Protein AF-A0A191WEP1-F1 (afdb_monomer)

Mean predicted aligned error: 11.05 Å

Solvent-accessible surface area (backbone atoms only — not comparable to full-atom values): 5359 Å² total; per-residue (Å²): 132,85,75,83,72,77,82,72,74,88,72,51,93,43,64,66,56,9,56,74,76,29,74,59,48,25,39,56,39,48,40,54,47,53,53,54,46,54,73,66,66,75,60,54,78,86,52,46,65,59,52,53,54,49,40,55,52,36,53,59,49,43,52,53,50,55,53,51,59,54,63,75,67,64,75,76,72,81,68,82,87,64,82,88,81,116

Radius of gyration: 20.11 Å; Cα contacts (8 Å, |Δi|>4): 41; chains: 1; bounding box: 40×47×53 Å

Structure (mmCIF, N/CA/C/O backbone):
data_AF-A0A191WEP1-F1
#
_entry.id   AF-A0A191WEP1-F1
#
loop_
_atom_site.group_PDB
_atom_site.id
_atom_site.type_symbol
_atom_site.label_atom_id
_atom_site.label_alt_id
_atom_site.label_comp_id
_atom_site.label_asym_id
_atom_site.label_entity_id
_atom_site.label_seq_id
_atom_site.pdbx_PDB_ins_code
_atom_site.Cartn_x
_atom_site.Cartn_y
_atom_site.Cartn_z
_atom_site.occupancy
_atom_site.B_iso_or_equiv
_atom_site.auth_seq_id
_atom_site.auth_comp_id
_atom_site.auth_asym_id
_atom_site.auth_atom_id
_atom_site.pdbx_PDB_model_num
ATOM 1 N N . MET A 1 1 ? 23.597 -25.784 1.366 1.00 54.16 1 MET A N 1
ATOM 2 C CA . MET A 1 1 ? 22.289 -25.199 1.031 1.00 54.16 1 MET A CA 1
ATOM 3 C C . MET A 1 1 ? 22.381 -23.755 1.467 1.00 54.16 1 MET A C 1
ATOM 5 O O . MET A 1 1 ? 22.221 -23.490 2.650 1.00 54.16 1 MET A O 1
ATOM 9 N N . GLU A 1 2 ? 22.820 -22.873 0.568 1.00 54.25 2 GLU A N 1
ATOM 10 C CA . GLU A 1 2 ? 22.691 -21.430 0.790 1.00 54.25 2 GLU A CA 1
ATOM 11 C C . GLU A 1 2 ? 21.195 -21.138 0.876 1.00 54.25 2 GLU A C 1
ATOM 13 O O . GLU A 1 2 ? 20.433 -21.540 -0.002 1.00 54.25 2 GLU A O 1
ATOM 18 N N . ALA A 1 3 ? 20.772 -20.569 2.001 1.00 53.41 3 ALA A N 1
ATOM 19 C CA . ALA A 1 3 ? 19.437 -20.024 2.120 1.00 53.41 3 ALA A CA 1
ATOM 20 C C . ALA A 1 3 ? 19.418 -18.776 1.241 1.00 53.41 3 ALA A C 1
ATOM 22 O O . ALA A 1 3 ? 20.201 -17.860 1.478 1.00 53.41 3 ALA A O 1
ATOM 23 N N . ASP A 1 4 ? 18.578 -18.803 0.213 1.00 55.84 4 ASP A N 1
ATOM 24 C CA . ASP A 1 4 ? 18.267 -17.656 -0.629 1.00 55.84 4 ASP A CA 1
ATOM 25 C C . ASP A 1 4 ? 17.694 -16.573 0.298 1.00 55.84 4 ASP A C 1
ATOM 27 O O . ASP A 1 4 ? 16.567 -16.681 0.793 1.00 55.84 4 ASP A O 1
ATOM 31 N N . GLU A 1 5 ? 18.539 -15.625 0.700 1.00 55.50 5 GLU A N 1
ATOM 32 C CA . GLU A 1 5 ? 18.149 -14.548 1.599 1.00 55.50 5 GLU A CA 1
ATOM 33 C C . GLU A 1 5 ? 17.150 -13.682 0.826 1.00 55.50 5 GLU A C 1
ATOM 35 O O . GLU A 1 5 ? 17.463 -13.256 -0.289 1.00 55.50 5 GLU A O 1
ATOM 40 N N . PRO A 1 6 ? 15.922 -13.467 1.336 1.00 53.03 6 PRO A N 1
ATOM 41 C CA . PRO A 1 6 ? 14.922 -12.735 0.580 1.00 53.03 6 PRO A CA 1
ATOM 42 C C . PRO A 1 6 ? 15.476 -11.343 0.301 1.00 53.03 6 PRO A C 1
ATOM 44 O O . PRO A 1 6 ? 15.747 -10.590 1.237 1.00 53.03 6 PRO A O 1
ATOM 47 N N . VAL A 1 7 ? 15.650 -11.012 -0.980 1.00 55.03 7 VAL A N 1
ATOM 48 C CA . VAL A 1 7 ? 15.977 -9.656 -1.418 1.00 55.03 7 VAL A CA 1
ATOM 49 C C . VAL A 1 7 ? 14.838 -8.774 -0.930 1.00 55.03 7 VAL A C 1
ATOM 51 O O . VAL A 1 7 ? 13.758 -8.753 -1.518 1.00 55.03 7 VAL A O 1
ATOM 54 N N . VAL A 1 8 ? 15.037 -8.111 0.208 1.00 56.25 8 VAL A N 1
ATOM 55 C CA . VAL A 1 8 ? 14.087 -7.129 0.714 1.00 56.25 8 VAL A CA 1
ATOM 56 C C . VAL A 1 8 ? 14.194 -5.957 -0.255 1.00 56.25 8 VAL A C 1
ATOM 58 O O . VAL A 1 8 ? 15.259 -5.338 -0.307 1.00 56.25 8 VAL A O 1
ATOM 61 N N . PRO A 1 9 ? 13.161 -5.674 -1.070 1.00 59.88 9 PRO A N 1
ATOM 62 C CA . PRO A 1 9 ? 13.224 -4.539 -1.973 1.00 59.88 9 PRO A CA 1
ATOM 63 C C . PRO A 1 9 ? 13.442 -3.281 -1.138 1.00 59.88 9 PRO A C 1
ATOM 65 O O . PRO A 1 9 ? 12.852 -3.142 -0.063 1.00 59.88 9 PRO A O 1
ATOM 68 N N . ASP A 1 10 ? 14.306 -2.391 -1.619 1.00 68.94 10 ASP A N 1
ATOM 69 C CA . ASP A 1 10 ? 14.630 -1.1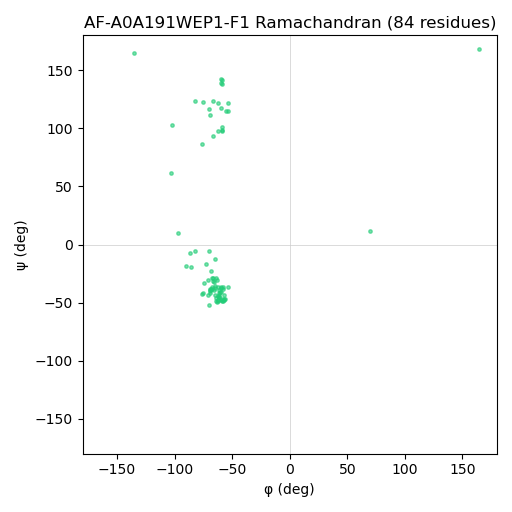41 -0.940 1.00 68.94 10 ASP A CA 1
ATOM 70 C C . ASP A 1 10 ? 13.368 -0.263 -0.939 1.00 68.94 10 ASP A C 1
ATOM 72 O O . ASP A 1 10 ? 13.018 0.378 -1.931 1.00 68.94 10 ASP A O 1
ATOM 76 N N . VAL A 1 11 ? 12.577 -0.350 0.136 1.00 71.19 11 VAL A N 1
ATOM 77 C CA . VAL A 1 11 ? 11.307 0.371 0.238 1.00 71.19 11 VAL A CA 1
ATOM 78 C C . VAL A 1 11 ? 11.622 1.842 0.527 1.00 71.19 11 VAL A C 1
ATOM 80 O O . VAL A 1 11 ? 12.222 2.132 1.564 1.00 71.19 11 VAL A O 1
ATOM 83 N N . PRO A 1 12 ? 11.159 2.788 -0.309 1.00 80.25 12 PRO A N 1
ATOM 84 C CA . PRO A 1 12 ? 11.430 4.208 -0.113 1.00 80.25 12 PRO A CA 1
ATOM 85 C C . PRO A 1 12 ? 10.924 4.711 1.247 1.00 80.25 12 PRO A C 1
ATOM 87 O O . PRO A 1 12 ? 9.827 4.356 1.694 1.00 80.25 12 PRO A O 1
ATOM 90 N N . GLY A 1 13 ? 11.671 5.603 1.898 1.00 85.31 13 GLY A N 1
ATOM 91 C CA . GLY A 1 13 ? 11.299 6.159 3.201 1.00 85.31 13 GLY A CA 1
ATOM 92 C C . GLY A 1 13 ? 10.042 7.029 3.129 1.00 85.31 13 GLY A C 1
ATOM 93 O O . GLY A 1 13 ? 9.217 7.032 4.053 1.00 85.31 13 GLY A O 1
ATOM 94 N N . SER A 1 14 ? 9.814 7.697 1.996 1.00 92.88 14 SER A N 1
ATOM 95 C CA . SER A 1 14 ? 8.667 8.583 1.766 1.00 92.88 14 SER A CA 1
ATOM 96 C C . SER A 1 14 ? 7.991 8.377 0.406 1.00 92.88 14 SER A C 1
ATOM 98 O O . SER A 1 14 ? 8.547 7.778 -0.507 1.00 92.88 14 SER A O 1
ATOM 100 N N . LEU A 1 15 ? 6.768 8.904 0.253 1.00 92.56 15 LEU A N 1
ATOM 101 C CA . LEU A 1 15 ? 6.065 8.918 -1.040 1.00 92.56 15 LEU A CA 1
ATOM 102 C C . LEU A 1 15 ? 6.784 9.762 -2.099 1.00 92.56 15 LEU A C 1
ATOM 104 O O . LEU A 1 15 ? 6.636 9.486 -3.284 1.00 92.56 15 LEU A O 1
ATOM 108 N N . VAL A 1 16 ? 7.525 10.789 -1.672 1.00 94.19 16 VAL A N 1
ATOM 109 C CA . VAL A 1 16 ? 8.286 11.663 -2.573 1.00 94.19 16 VAL A CA 1
ATOM 110 C C . VAL A 1 16 ? 9.466 10.892 -3.150 1.00 94.19 16 VAL A C 1
ATOM 112 O O . VAL A 1 16 ? 9.565 10.774 -4.363 1.00 94.19 16 VAL A O 1
ATOM 115 N N . GLU A 1 17 ? 10.271 10.272 -2.285 1.00 92.81 17 GLU A N 1
ATOM 116 C CA . GLU A 1 17 ? 11.381 9.399 -2.697 1.00 92.81 17 GLU A CA 1
ATOM 117 C C . GLU A 1 17 ? 10.881 8.261 -3.595 1.00 92.81 17 GLU A C 1
ATOM 119 O O . GLU A 1 17 ? 11.454 7.984 -4.643 1.00 92.81 17 GLU A O 1
ATOM 124 N N . ALA A 1 18 ? 9.750 7.646 -3.237 1.00 92.81 18 ALA A N 1
ATOM 125 C CA . ALA A 1 18 ? 9.151 6.588 -4.040 1.00 92.81 18 ALA A CA 1
ATOM 126 C C . ALA A 1 18 ? 8.770 7.054 -5.452 1.00 92.81 18 ALA A C 1
ATOM 128 O O . ALA A 1 18 ? 8.972 6.325 -6.417 1.00 92.81 18 ALA A O 1
ATOM 129 N N . ALA A 1 19 ? 8.227 8.269 -5.575 1.00 92.62 19 ALA A N 1
ATOM 130 C CA . ALA A 1 19 ? 7.855 8.844 -6.863 1.00 92.62 19 ALA A CA 1
ATOM 131 C C . ALA A 1 19 ? 9.072 9.160 -7.746 1.00 92.62 19 ALA A C 1
ATOM 133 O O . ALA A 1 19 ? 8.949 9.124 -8.969 1.00 92.62 19 ALA A O 1
ATOM 134 N N . GLU A 1 20 ? 10.224 9.462 -7.141 1.00 93.81 20 GLU A N 1
ATOM 135 C CA . GLU A 1 20 ? 11.490 9.678 -7.850 1.00 93.81 20 GLU A CA 1
ATOM 136 C C . GLU A 1 20 ? 12.110 8.363 -8.340 1.00 93.81 20 GLU A C 1
ATOM 138 O O . GLU A 1 20 ? 12.723 8.345 -9.405 1.00 93.81 20 GLU A O 1
ATOM 143 N N . MET A 1 21 ? 11.930 7.267 -7.595 1.00 91.88 21 MET A N 1
ATOM 144 C CA . MET A 1 21 ? 12.454 5.946 -7.960 1.00 91.88 21 MET A CA 1
ATOM 145 C C . MET A 1 21 ? 11.648 5.285 -9.077 1.00 91.88 21 MET A C 1
ATOM 147 O O . MET A 1 21 ? 12.229 4.715 -9.998 1.00 91.88 21 MET A O 1
ATOM 151 N N . GLY A 1 22 ? 10.319 5.385 -9.028 1.00 91.94 22 GLY A N 1
ATOM 152 C CA . GLY A 1 22 ? 9.491 4.761 -10.045 1.00 91.94 22 GLY A CA 1
ATOM 153 C C . GLY A 1 22 ? 8.027 4.631 -9.670 1.00 91.94 22 GLY A C 1
ATOM 154 O O . GLY A 1 22 ? 7.588 4.832 -8.534 1.00 91.94 22 GLY A O 1
ATOM 155 N N . ARG A 1 23 ? 7.216 4.283 -10.674 1.00 93.38 23 ARG A N 1
ATOM 156 C CA . ARG A 1 23 ? 5.778 4.104 -10.463 1.00 93.38 23 ARG A CA 1
ATOM 157 C C . ARG A 1 23 ? 5.492 2.919 -9.544 1.00 93.38 23 ARG A C 1
ATOM 159 O O . ARG A 1 23 ? 4.592 3.019 -8.713 1.00 93.38 23 ARG A O 1
ATOM 166 N N . ARG A 1 24 ? 6.240 1.827 -9.684 1.00 93.25 24 ARG A N 1
ATOM 167 C CA . ARG A 1 24 ? 6.093 0.619 -8.872 1.00 93.25 24 ARG A CA 1
ATOM 168 C C . ARG A 1 24 ? 6.385 0.910 -7.396 1.00 93.25 24 ARG A C 1
ATOM 170 O O . ARG A 1 24 ? 5.553 0.629 -6.533 1.00 93.25 24 ARG A O 1
ATOM 177 N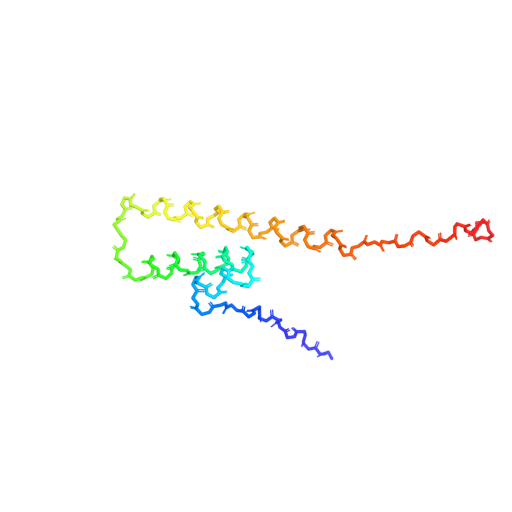 N . GLU A 1 25 ? 7.501 1.571 -7.119 1.00 93.62 25 GLU A N 1
ATOM 178 C CA . GLU A 1 25 ? 7.961 1.954 -5.780 1.00 93.62 25 GLU A CA 1
ATOM 179 C C . GLU A 1 25 ? 6.952 2.885 -5.106 1.00 93.62 25 GLU A C 1
ATOM 181 O O . GLU A 1 25 ? 6.602 2.699 -3.936 1.00 93.62 25 GLU A O 1
ATOM 186 N N . PHE A 1 26 ? 6.409 3.845 -5.863 1.00 95.06 26 PHE A N 1
ATOM 187 C CA . PHE A 1 26 ? 5.329 4.710 -5.399 1.00 95.06 26 PHE A CA 1
ATOM 188 C C . PHE A 1 26 ? 4.098 3.918 -4.946 1.00 95.06 26 PHE A C 1
ATOM 190 O O . PHE A 1 26 ? 3.560 4.186 -3.870 1.00 95.06 26 PHE A O 1
ATOM 197 N N . LEU A 1 27 ? 3.654 2.935 -5.735 1.00 95.12 27 LEU A N 1
ATOM 198 C CA . LEU A 1 27 ? 2.478 2.123 -5.411 1.00 95.12 27 LEU A CA 1
ATOM 199 C C . LEU A 1 27 ? 2.706 1.280 -4.148 1.00 95.12 27 LEU A C 1
ATOM 201 O O . LEU A 1 27 ? 1.849 1.265 -3.259 1.00 95.12 27 LEU A O 1
ATOM 205 N N . VAL A 1 28 ? 3.882 0.656 -4.020 1.00 94.44 28 VAL A N 1
ATOM 206 C CA . VAL A 1 28 ? 4.282 -0.088 -2.813 1.00 94.44 28 VAL A CA 1
ATOM 207 C C . VAL A 1 28 ? 4.271 0.831 -1.591 1.00 94.44 28 VAL A C 1
ATOM 209 O O . VAL A 1 28 ? 3.665 0.510 -0.561 1.00 94.44 28 VAL A O 1
ATOM 212 N N . ARG A 1 29 ? 4.881 2.018 -1.698 1.00 95.44 29 ARG A N 1
ATOM 213 C CA . ARG A 1 29 ? 4.961 2.960 -0.577 1.00 95.44 29 ARG A CA 1
ATOM 214 C C . ARG A 1 29 ? 3.60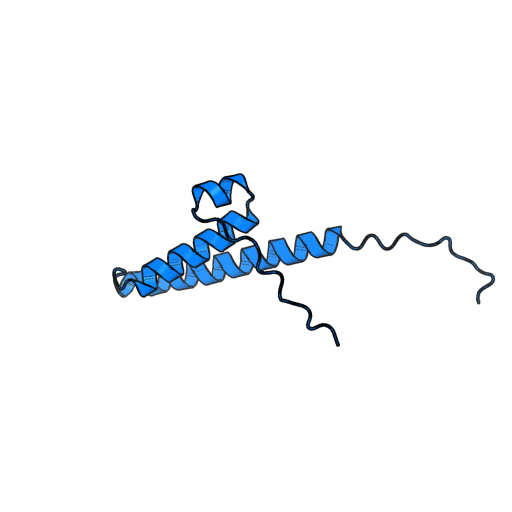0 3.535 -0.189 1.00 95.44 29 ARG A C 1
ATOM 216 O O . ARG A 1 29 ? 3.340 3.709 1.006 1.00 95.44 29 ARG A O 1
ATOM 223 N N . ALA A 1 30 ? 2.732 3.791 -1.167 1.00 95.50 30 ALA A N 1
ATOM 224 C CA . ALA A 1 30 ? 1.355 4.226 -0.954 1.00 95.50 30 ALA A CA 1
ATOM 225 C C . ALA A 1 30 ? 0.543 3.181 -0.190 1.00 95.50 30 ALA A C 1
ATOM 227 O O . ALA A 1 30 ? -0.134 3.534 0.778 1.00 95.50 30 ALA A O 1
ATOM 228 N N . ARG A 1 31 ? 0.680 1.893 -0.533 1.00 95.25 31 ARG A N 1
ATOM 229 C CA . ARG A 1 31 ? 0.023 0.811 0.212 1.00 95.25 31 ARG A CA 1
ATOM 230 C C . ARG A 1 31 ? 0.460 0.785 1.675 1.00 95.25 31 ARG A C 1
ATOM 232 O O . ARG A 1 31 ? -0.384 0.739 2.568 1.00 95.25 31 ARG A O 1
ATOM 239 N N . LEU A 1 32 ? 1.769 0.861 1.928 1.00 94.44 32 LEU A N 1
ATOM 240 C CA . LEU A 1 32 ? 2.322 0.885 3.288 1.00 94.44 32 LEU A CA 1
ATOM 241 C C . LEU A 1 32 ? 1.865 2.113 4.079 1.00 94.44 32 LEU A C 1
ATOM 243 O O . LEU A 1 32 ? 1.620 2.026 5.280 1.00 94.44 32 LEU A O 1
ATOM 247 N N . HIS A 1 33 ? 1.729 3.260 3.412 1.00 94.75 33 HIS A N 1
ATOM 248 C CA . HIS A 1 33 ? 1.199 4.460 4.042 1.00 94.75 33 HIS A CA 1
ATOM 249 C C . HIS A 1 33 ? -0.262 4.280 4.473 1.00 94.75 33 HIS A C 1
ATOM 251 O O . HIS A 1 33 ? -0.590 4.597 5.613 1.00 94.75 33 HIS A O 1
ATOM 257 N N . ILE A 1 34 ? -1.122 3.721 3.612 1.00 95.06 34 ILE A N 1
ATOM 258 C CA . ILE A 1 34 ? -2.526 3.459 3.962 1.00 95.06 34 ILE A CA 1
ATOM 259 C C . ILE A 1 34 ? -2.621 2.482 5.140 1.00 95.06 34 ILE A C 1
ATOM 261 O O . ILE A 1 34 ? -3.360 2.757 6.084 1.00 95.06 34 ILE A O 1
ATOM 265 N N . ALA A 1 35 ? -1.840 1.396 5.126 1.00 94.88 35 ALA A N 1
ATOM 266 C CA . ALA A 1 35 ? -1.789 0.443 6.236 1.00 94.88 35 ALA A CA 1
ATOM 267 C C . ALA A 1 35 ? -1.401 1.135 7.556 1.00 94.88 35 ALA A C 1
ATOM 269 O O . ALA A 1 35 ? -2.119 1.026 8.545 1.00 94.88 35 ALA A O 1
ATOM 270 N N . SER A 1 36 ? -0.346 1.956 7.538 1.00 94.75 36 SER A N 1
ATOM 271 C CA . SER A 1 36 ? 0.079 2.735 8.708 1.00 94.75 36 SER A CA 1
ATOM 272 C C . SER A 1 36 ? -0.998 3.704 9.212 1.00 94.75 36 SER A C 1
ATOM 274 O O . SER A 1 36 ? -1.140 3.886 10.420 1.00 94.75 36 SER A O 1
ATOM 276 N N . VAL A 1 37 ? -1.765 4.324 8.312 1.00 93.75 37 VAL A N 1
ATOM 277 C CA . VAL A 1 37 ? -2.864 5.234 8.670 1.00 93.75 37 VAL A CA 1
ATOM 278 C C . VAL A 1 37 ? -4.029 4.478 9.318 1.00 93.75 37 VAL A C 1
ATOM 280 O O . VAL A 1 37 ? -4.616 4.981 10.278 1.00 93.75 37 VAL A O 1
ATOM 283 N N . ILE A 1 38 ? -4.346 3.274 8.833 1.00 93.88 38 ILE A N 1
ATOM 284 C CA . ILE A 1 38 ? -5.348 2.391 9.447 1.00 93.88 38 ILE A CA 1
ATOM 285 C C . ILE A 1 38 ? -4.888 1.964 10.846 1.00 93.88 38 ILE A C 1
ATOM 287 O O . ILE A 1 38 ? -5.645 2.127 11.804 1.00 93.88 38 ILE A O 1
ATOM 291 N N . ASP A 1 39 ? -3.643 1.502 10.979 1.00 95.50 39 ASP A N 1
ATOM 292 C CA . ASP A 1 39 ? -3.066 1.038 12.249 1.00 95.50 39 ASP A CA 1
ATOM 293 C C . ASP A 1 39 ? -2.973 2.149 13.302 1.00 95.50 39 ASP A C 1
ATOM 295 O O . ASP A 1 39 ? -3.126 1.897 14.497 1.00 95.50 39 ASP A O 1
ATOM 299 N N . ALA A 1 40 ? -2.789 3.402 12.875 1.00 95.06 40 ALA A N 1
ATOM 300 C CA . ALA A 1 40 ? -2.817 4.559 13.767 1.00 95.06 40 ALA A CA 1
ATOM 301 C C . ALA A 1 40 ? -4.198 4.800 14.414 1.00 95.06 40 ALA A C 1
ATOM 303 O O . ALA A 1 40 ? -4.308 5.613 15.332 1.00 95.06 40 ALA A O 1
ATOM 304 N N . GLY A 1 41 ? -5.261 4.138 13.942 1.00 92.06 41 GLY A N 1
ATOM 305 C CA . GLY A 1 41 ? -6.601 4.213 14.533 1.00 92.06 41 GLY A CA 1
ATOM 306 C C . GLY A 1 41 ? -7.305 5.560 14.343 1.00 92.06 41 GLY A C 1
ATOM 307 O O . GLY A 1 41 ? -8.337 5.813 14.961 1.00 92.06 41 GLY A O 1
ATOM 308 N N . VAL A 1 42 ? -6.767 6.434 13.487 1.00 91.12 42 VAL A N 1
ATOM 309 C CA . VAL A 1 42 ? -7.319 7.774 13.211 1.00 91.12 42 VAL A CA 1
ATOM 310 C C . VAL A 1 42 ? -8.393 7.768 12.120 1.00 91.12 42 VAL A C 1
ATOM 312 O O . VAL A 1 42 ? -9.030 8.790 11.867 1.00 91.12 42 VAL A O 1
ATOM 315 N N . VAL A 1 43 ? -8.599 6.627 11.456 1.00 92.69 43 VAL A N 1
ATOM 316 C CA . VAL A 1 43 ? -9.545 6.489 10.345 1.00 92.69 43 VAL A CA 1
ATOM 317 C C . VAL A 1 43 ? -10.965 6.269 10.876 1.00 92.69 43 VAL A C 1
ATOM 319 O O . VAL A 1 43 ? -11.213 5.292 11.584 1.00 92.69 43 VAL A O 1
ATOM 322 N N . PRO A 1 44 ? -11.942 7.112 10.496 1.00 94.62 44 PRO A N 1
ATOM 323 C CA . PRO A 1 44 ? -13.341 6.874 10.827 1.00 94.62 44 PRO A CA 1
ATOM 324 C C . PRO A 1 44 ? -13.850 5.547 10.250 1.00 94.62 44 PRO A C 1
ATOM 326 O O . PRO A 1 44 ? -13.567 5.222 9.098 1.00 94.62 44 PRO A O 1
ATOM 329 N N . ALA A 1 45 ? -14.695 4.824 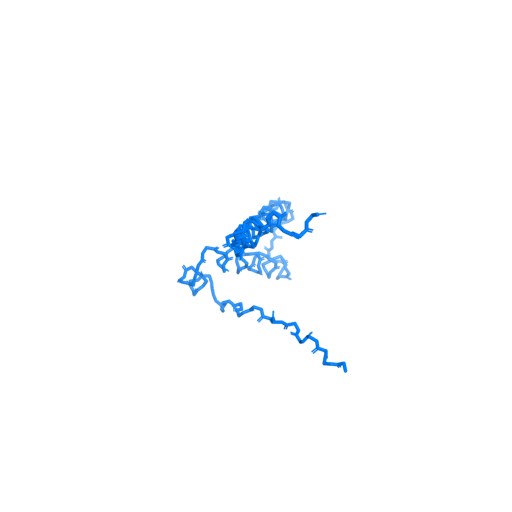10.992 1.00 93.81 45 ALA A N 1
ATOM 330 C CA . ALA A 1 45 ? -15.181 3.500 10.580 1.00 93.81 45 ALA A CA 1
ATOM 331 C C . ALA A 1 45 ? -15.827 3.474 9.179 1.00 93.81 45 ALA A C 1
ATOM 333 O O . ALA A 1 45 ? -15.631 2.532 8.418 1.00 93.81 45 ALA A O 1
ATOM 334 N N . HIS A 1 46 ? -16.547 4.536 8.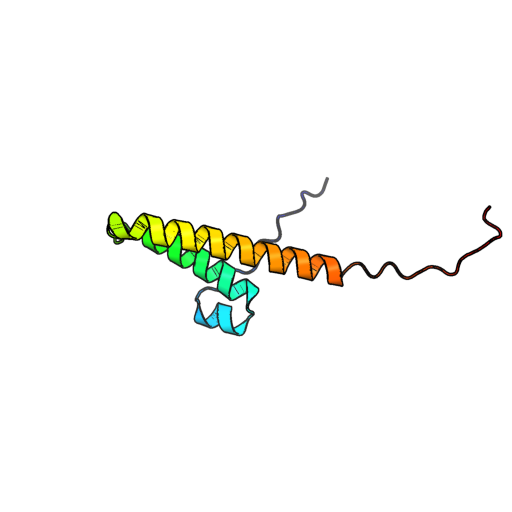804 1.00 94.06 46 HIS A N 1
ATOM 335 C CA . HIS A 1 46 ? -17.172 4.653 7.482 1.00 94.06 46 HIS A CA 1
ATOM 336 C C . HIS A 1 46 ? -16.157 4.804 6.333 1.00 94.06 46 HIS A C 1
ATOM 338 O O . HIS A 1 46 ? -16.483 4.512 5.186 1.00 94.06 46 HIS A O 1
ATOM 344 N N . ALA A 1 47 ? -14.940 5.270 6.622 1.00 94.00 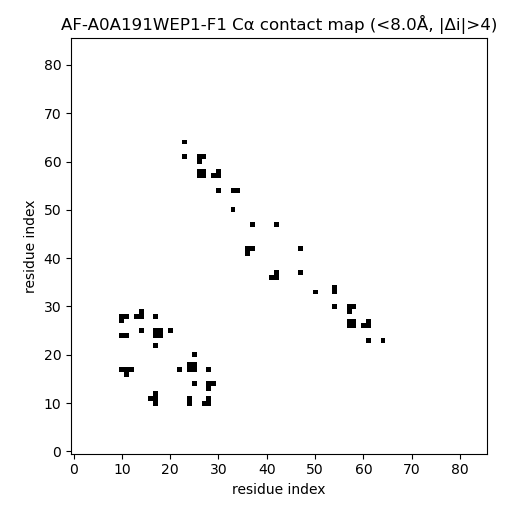47 ALA A N 1
ATOM 345 C CA . ALA A 1 47 ? -13.877 5.463 5.641 1.00 94.00 47 ALA A CA 1
ATOM 346 C C . ALA A 1 47 ? -12.990 4.215 5.475 1.00 94.00 47 ALA A C 1
ATOM 348 O O . ALA A 1 47 ? -12.334 4.081 4.442 1.00 94.00 47 ALA A O 1
ATOM 349 N N . LEU A 1 48 ? -13.006 3.282 6.438 1.00 94.81 48 LEU A N 1
ATOM 350 C CA . LEU A 1 48 ? -12.190 2.059 6.404 1.00 94.81 48 LEU A CA 1
ATOM 351 C C . LEU A 1 48 ? -12.437 1.228 5.145 1.00 94.81 48 LEU A C 1
ATOM 353 O O . LEU A 1 48 ? -11.483 0.847 4.475 1.00 94.81 48 LEU A O 1
ATOM 357 N N . GLY A 1 49 ? -13.703 1.006 4.777 1.00 95.75 49 GLY A N 1
ATOM 358 C CA . GLY A 1 49 ? -14.040 0.215 3.588 1.00 95.75 49 GLY A CA 1
ATOM 359 C C . GLY A 1 49 ? -13.431 0.784 2.302 1.00 95.75 49 GLY A C 1
ATOM 360 O O . GLY A 1 49 ? -12.960 0.032 1.454 1.00 95.75 49 GLY A O 1
ATOM 361 N N . ARG A 1 50 ? -13.358 2.118 2.185 1.00 96.50 50 ARG A N 1
ATOM 362 C CA . ARG A 1 50 ? -12.722 2.785 1.042 1.00 96.50 50 ARG A CA 1
ATOM 363 C C . ARG A 1 50 ? -11.204 2.594 1.039 1.00 96.50 50 ARG A C 1
ATOM 365 O O . ARG A 1 50 ? -10.639 2.387 -0.027 1.00 96.50 50 ARG A O 1
ATOM 372 N N . LEU A 1 51 ? -10.551 2.684 2.197 1.00 95.50 51 LEU A N 1
ATOM 373 C CA . LEU A 1 51 ? -9.099 2.502 2.290 1.00 95.50 51 LEU A CA 1
ATOM 374 C C . LEU A 1 51 ? -8.678 1.055 2.020 1.00 95.50 51 LEU A C 1
ATOM 376 O O . LEU A 1 51 ? -7.682 0.841 1.339 1.00 95.50 51 LEU A O 1
ATOM 380 N N . ILE A 1 52 ? -9.456 0.077 2.490 1.00 95.06 52 ILE A N 1
ATOM 381 C CA . ILE A 1 52 ? -9.219 -1.345 2.203 1.00 95.06 52 ILE A CA 1
ATOM 382 C C . ILE A 1 52 ? -9.328 -1.606 0.696 1.00 95.06 52 ILE A C 1
ATOM 384 O O . ILE A 1 52 ? -8.413 -2.176 0.109 1.00 95.06 52 ILE A O 1
ATOM 388 N N . ALA A 1 53 ? -10.390 -1.113 0.049 1.00 96.75 53 ALA A N 1
ATOM 389 C CA . ALA A 1 53 ? -10.550 -1.245 -1.399 1.00 96.75 53 ALA A CA 1
ATOM 390 C C . ALA A 1 53 ? -9.402 -0.578 -2.181 1.00 96.75 53 ALA A C 1
ATOM 392 O O . ALA A 1 53 ? -8.946 -1.095 -3.200 1.00 96.75 53 ALA A O 1
ATOM 393 N N . GLU A 1 54 ? -8.903 0.560 -1.695 1.00 96.94 54 GLU A N 1
ATOM 394 C CA . GLU A 1 54 ? -7.752 1.229 -2.299 1.00 96.94 54 GLU A CA 1
ATOM 395 C C . GLU A 1 54 ? -6.460 0.413 -2.137 1.00 96.94 54 GLU A C 1
ATOM 397 O O . GLU A 1 54 ? -5.683 0.322 -3.084 1.00 96.94 54 GLU A O 1
ATOM 402 N N . MET A 1 55 ? -6.242 -0.241 -0.991 1.00 96.25 55 MET A N 1
ATOM 403 C CA . MET A 1 55 ? -5.106 -1.155 -0.811 1.00 96.25 55 MET A CA 1
ATOM 404 C C . MET A 1 55 ? -5.159 -2.340 -1.779 1.00 96.25 55 MET A C 1
ATOM 406 O O . MET A 1 55 ? -4.148 -2.641 -2.410 1.00 96.25 55 MET A O 1
ATOM 410 N N . GLU A 1 56 ? -6.322 -2.974 -1.946 1.00 96.19 56 GLU A N 1
ATOM 411 C CA . GLU A 1 56 ? -6.505 -4.081 -2.900 1.00 96.19 56 GLU A CA 1
ATOM 412 C C . GLU A 1 56 ? -6.236 -3.639 -4.347 1.00 96.19 56 GLU A C 1
ATOM 414 O O . GLU A 1 56 ? -5.608 -4.362 -5.132 1.00 96.19 56 GLU A O 1
ATOM 419 N N . ARG A 1 57 ? -6.671 -2.421 -4.700 1.00 97.31 57 ARG A N 1
ATOM 420 C CA . ARG A 1 57 ? -6.392 -1.809 -6.003 1.00 97.31 57 ARG A CA 1
ATOM 421 C C . ARG A 1 57 ? -4.891 -1.611 -6.211 1.00 97.31 57 ARG A C 1
ATOM 423 O O . ARG A 1 57 ? -4.384 -1.981 -7.268 1.00 97.31 57 ARG A O 1
ATOM 430 N N . LEU A 1 58 ? -4.193 -1.051 -5.219 1.00 95.19 58 LEU A N 1
ATOM 431 C CA . LEU A 1 58 ? -2.745 -0.831 -5.267 1.00 95.19 58 LEU A CA 1
ATOM 432 C C . LEU A 1 58 ? -1.978 -2.154 -5.380 1.00 95.19 58 LEU A C 1
ATOM 434 O O . LEU A 1 58 ? -1.103 -2.261 -6.232 1.00 95.19 58 LEU A O 1
ATOM 438 N N . ASP A 1 59 ? -2.342 -3.181 -4.606 1.00 94.19 59 ASP A N 1
ATOM 439 C CA . ASP A 1 59 ? -1.725 -4.513 -4.703 1.00 94.19 59 ASP A CA 1
ATOM 440 C C . ASP A 1 59 ? -1.894 -5.130 -6.091 1.00 94.19 59 ASP A C 1
ATOM 442 O O . ASP A 1 59 ? -0.959 -5.705 -6.649 1.00 94.19 59 ASP A O 1
ATOM 446 N N . SER A 1 60 ? -3.080 -4.975 -6.677 1.00 94.94 60 SER A N 1
ATOM 447 C CA . SER A 1 60 ? -3.356 -5.456 -8.030 1.00 94.94 60 SER A CA 1
ATOM 448 C C . SER A 1 60 ? -2.561 -4.704 -9.100 1.00 94.94 60 SER A C 1
ATOM 450 O O . SER A 1 60 ? -2.301 -5.259 -10.164 1.00 94.94 60 SER A O 1
ATOM 452 N N . GLU A 1 61 ? -2.220 -3.435 -8.868 1.00 94.38 61 GLU A N 1
ATOM 453 C CA . GLU A 1 61 ? -1.351 -2.665 -9.764 1.00 94.38 61 GLU A CA 1
ATOM 454 C C . GLU A 1 61 ? 0.113 -3.063 -9.606 1.00 94.38 61 GLU A C 1
ATOM 456 O O . GLU A 1 61 ? 0.774 -3.255 -10.618 1.00 94.38 61 GLU A O 1
ATOM 461 N N . VAL A 1 62 ? 0.599 -3.253 -8.376 1.00 93.31 62 VAL A N 1
ATOM 462 C CA . VAL A 1 62 ? 1.977 -3.709 -8.126 1.00 93.31 62 VAL A CA 1
ATOM 463 C C . VAL A 1 62 ? 2.232 -5.051 -8.807 1.00 93.31 62 VAL A C 1
ATOM 465 O O . VAL A 1 62 ? 3.177 -5.147 -9.577 1.00 93.31 62 VAL A O 1
ATOM 468 N N . ARG A 1 63 ? 1.335 -6.034 -8.640 1.00 90.56 63 ARG A N 1
ATOM 469 C CA . ARG A 1 63 ? 1.465 -7.338 -9.315 1.00 90.56 63 ARG A CA 1
ATOM 470 C C . ARG A 1 63 ? 1.509 -7.215 -10.834 1.00 90.56 63 ARG A C 1
ATOM 472 O O . ARG A 1 63 ? 2.282 -7.903 -11.471 1.00 90.56 63 ARG A O 1
ATOM 479 N N . ARG A 1 64 ? 0.724 -6.303 -11.416 1.00 91.56 64 ARG A N 1
ATOM 480 C CA . ARG A 1 64 ? 0.760 -6.048 -12.865 1.00 91.56 64 ARG A CA 1
ATOM 481 C C . ARG A 1 64 ? 2.100 -5.482 -13.332 1.00 91.56 64 ARG A C 1
ATOM 483 O O . ARG A 1 64 ? 2.509 -5.793 -14.441 1.00 91.56 64 ARG A O 1
ATOM 490 N N . TYR A 1 65 ? 2.744 -4.640 -12.526 1.00 89.25 65 TYR A N 1
ATOM 491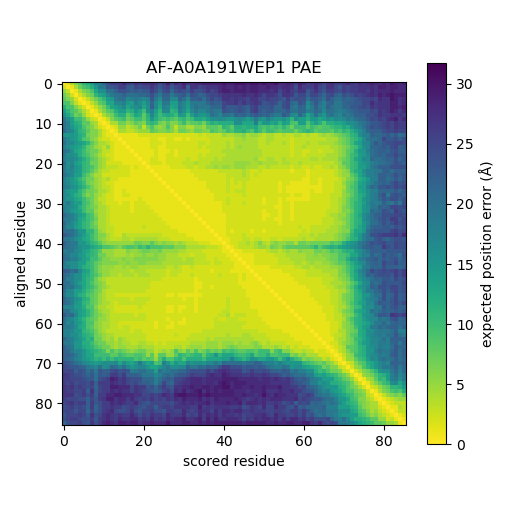 C CA . TYR A 1 65 ? 4.095 -4.154 -12.818 1.00 89.25 65 TYR A CA 1
ATOM 492 C C . TYR A 1 65 ? 5.134 -5.266 -12.654 1.00 89.25 65 TYR A C 1
ATOM 494 O O . TYR A 1 65 ? 5.975 -5.415 -13.530 1.00 89.25 65 TYR A O 1
ATOM 502 N N . ASP A 1 66 ? 5.029 -6.070 -11.592 1.00 86.25 66 ASP A N 1
ATOM 503 C CA . ASP A 1 66 ? 5.908 -7.226 -11.371 1.00 86.25 66 ASP A CA 1
ATOM 504 C C . ASP A 1 66 ? 5.812 -8.229 -12.535 1.00 86.25 66 ASP A C 1
ATOM 506 O O . ASP A 1 66 ? 6.827 -8.658 -13.073 1.00 86.25 66 ASP A O 1
ATOM 510 N N . ASP A 1 67 ? 4.592 -8.558 -12.968 1.00 86.31 67 ASP A N 1
ATOM 511 C CA . ASP A 1 67 ? 4.349 -9.478 -14.083 1.00 86.31 67 ASP A CA 1
ATOM 512 C C . ASP A 1 67 ? 4.881 -8.912 -15.414 1.00 86.31 67 ASP A C 1
ATOM 514 O O . ASP A 1 67 ? 5.424 -9.655 -16.228 1.00 86.31 67 ASP A O 1
ATOM 518 N N . ALA A 1 68 ? 4.754 -7.598 -15.639 1.00 78.62 68 ALA A N 1
ATOM 519 C CA . ALA A 1 68 ? 5.263 -6.945 -16.846 1.00 78.62 68 ALA A CA 1
ATOM 520 C C . ALA A 1 68 ? 6.801 -6.914 -16.899 1.00 78.62 68 ALA A C 1
ATOM 522 O O . ALA A 1 68 ? 7.376 -7.136 -17.960 1.00 78.62 68 ALA A O 1
ATOM 523 N N . GLU A 1 69 ? 7.472 -6.678 -15.767 1.00 72.56 69 GLU A N 1
ATOM 524 C CA . GLU A 1 69 ? 8.939 -6.733 -15.686 1.00 72.56 69 GLU A CA 1
ATOM 525 C C . GLU A 1 69 ? 9.482 -8.150 -15.928 1.00 72.56 69 GLU A C 1
ATOM 527 O O . GLU A 1 69 ? 10.561 -8.308 -16.500 1.00 72.56 69 GLU A O 1
ATOM 532 N N . LEU A 1 70 ? 8.735 -9.186 -15.531 1.00 65.94 70 LEU A N 1
ATOM 533 C CA . LEU A 1 70 ? 9.103 -10.578 -15.794 1.00 65.94 70 LEU A CA 1
ATOM 534 C C . LEU A 1 70 ? 8.990 -10.945 -17.285 1.00 65.94 70 LEU A C 1
ATOM 536 O O . LEU A 1 70 ? 9.868 -11.636 -17.799 1.00 65.94 70 LEU A O 1
ATOM 540 N N . ASP A 1 71 ? 7.958 -10.462 -17.983 1.00 59.03 71 ASP A N 1
ATOM 541 C CA . ASP A 1 71 ? 7.704 -10.779 -19.402 1.00 59.03 71 ASP A CA 1
ATOM 542 C C . ASP A 1 71 ? 8.734 -10.117 -20.346 1.00 59.03 71 ASP A C 1
ATOM 544 O O . ASP A 1 71 ? 9.127 -10.685 -21.364 1.00 59.03 71 ASP A O 1
ATOM 548 N N . GLU A 1 72 ? 9.266 -8.945 -19.981 1.00 56.62 72 GLU A N 1
ATOM 549 C CA . GLU A 1 72 ? 10.355 -8.290 -20.727 1.00 56.62 72 GLU A CA 1
ATOM 550 C C . GLU A 1 72 ? 11.724 -8.989 -20.555 1.00 56.62 72 GLU A C 1
ATOM 552 O O . GLU A 1 72 ? 12.644 -8.763 -21.348 1.00 56.62 72 GLU A O 1
ATOM 557 N N . GLY A 1 73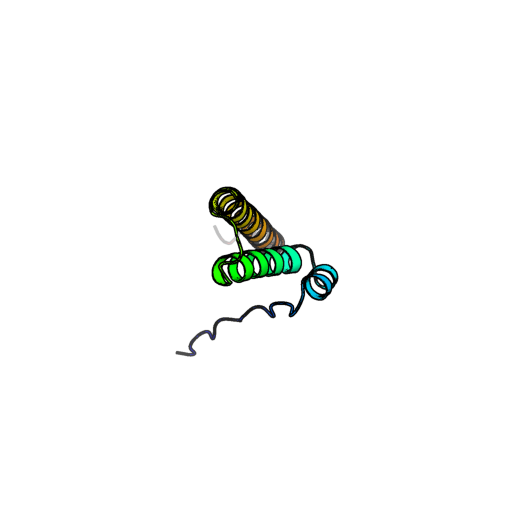 ? 11.874 -9.853 -19.544 1.00 53.53 73 GLY A N 1
ATOM 558 C CA . GLY A 1 73 ? 13.121 -10.559 -19.233 1.00 53.53 73 GLY A CA 1
ATOM 559 C C . GLY A 1 73 ? 13.345 -11.863 -20.007 1.00 53.53 73 GLY A C 1
ATOM 560 O O . GLY A 1 73 ? 14.486 -12.319 -20.112 1.00 53.53 73 GLY A O 1
ATOM 561 N N . GLU A 1 74 ? 12.299 -12.463 -20.582 1.00 49.25 74 GLU A N 1
ATOM 562 C CA . GLU A 1 74 ? 12.369 -13.769 -21.249 1.00 49.25 74 GLU A CA 1
ATOM 563 C C . GLU A 1 74 ? 12.387 -13.636 -22.781 1.00 49.25 74 GLU A C 1
ATOM 565 O O . GLU A 1 74 ? 11.546 -14.161 -23.508 1.00 49.25 74 GLU A O 1
ATOM 570 N N . VAL A 1 75 ? 13.407 -12.965 -23.321 1.00 51.06 75 VAL A N 1
ATOM 571 C CA . VAL A 1 75 ? 13.762 -13.167 -24.732 1.00 51.06 75 VAL A CA 1
ATOM 572 C C . VAL A 1 75 ? 14.494 -14.505 -24.823 1.00 51.06 75 VAL A C 1
ATOM 574 O O . VAL A 1 75 ? 15.722 -14.560 -24.743 1.00 51.06 75 VAL A O 1
ATOM 577 N N . VAL A 1 76 ? 13.752 -15.607 -24.977 1.00 60.62 76 VAL A N 1
ATOM 578 C CA . VAL A 1 76 ? 14.342 -16.872 -25.436 1.00 60.62 76 VAL A CA 1
ATOM 579 C C . VAL A 1 76 ? 14.874 -16.602 -26.837 1.00 60.62 76 VAL A C 1
ATOM 581 O O . VAL A 1 76 ? 14.123 -16.561 -27.810 1.00 60.62 76 VAL A O 1
ATOM 584 N N . GLY A 1 77 ? 16.174 -16.326 -26.929 1.00 54.38 77 GLY A N 1
ATOM 585 C CA . GLY A 1 77 ? 16.854 -16.204 -28.206 1.00 54.38 77 GLY A CA 1
ATOM 586 C C . GLY A 1 77 ? 16.611 -17.487 -28.982 1.00 54.38 77 GLY A C 1
ATOM 587 O O . GLY A 1 77 ? 17.029 -18.555 -28.537 1.00 54.38 77 GLY A O 1
ATOM 588 N N . ASP A 1 78 ? 15.898 -17.373 -30.099 1.00 65.31 78 ASP A N 1
ATOM 589 C CA . ASP A 1 78 ? 15.611 -18.488 -30.989 1.00 65.31 78 ASP A CA 1
ATOM 590 C C . ASP A 1 78 ? 16.966 -19.043 -31.447 1.00 65.31 78 ASP A C 1
ATOM 592 O O . ASP A 1 78 ? 17.686 -18.428 -32.243 1.00 65.31 78 ASP A O 1
ATOM 596 N N . ALA A 1 79 ? 17.394 -20.151 -30.838 1.00 70.06 79 ALA A N 1
ATOM 597 C CA . ALA A 1 79 ? 18.595 -20.831 -31.280 1.00 70.06 79 ALA A CA 1
ATOM 598 C C . ALA A 1 79 ? 18.357 -21.238 -32.741 1.00 70.06 79 ALA A C 1
ATOM 600 O O . ALA A 1 79 ? 17.248 -21.664 -33.074 1.00 70.06 79 ALA A O 1
ATOM 601 N N . PRO A 1 80 ? 19.352 -21.107 -33.636 1.00 77.12 80 PRO A N 1
ATOM 602 C CA . PRO A 1 80 ? 19.168 -21.506 -35.022 1.00 77.12 80 PRO A CA 1
ATOM 603 C C . PRO A 1 80 ? 18.683 -22.958 -35.064 1.00 77.12 80 PRO A C 1
ATOM 605 O O . PRO A 1 80 ? 19.333 -23.849 -34.519 1.00 77.12 80 PRO A O 1
ATOM 608 N N . PHE A 1 81 ? 17.519 -23.169 -35.681 1.00 74.81 81 PHE A N 1
ATOM 609 C CA . PHE A 1 81 ? 16.927 -24.488 -35.865 1.00 74.81 81 PHE A CA 1
ATOM 610 C C . PHE A 1 81 ? 17.944 -25.418 -36.541 1.00 74.81 81 PHE A C 1
ATOM 612 O O . PHE A 1 81 ? 18.331 -25.183 -37.689 1.00 74.81 81 PHE A O 1
ATOM 619 N N . ASP A 1 82 ? 18.379 -26.459 -35.824 1.00 80.81 82 ASP A N 1
ATOM 620 C CA . ASP A 1 82 ? 19.305 -27.474 -36.325 1.00 80.81 82 ASP A CA 1
ATOM 621 C C . ASP A 1 82 ? 18.537 -28.758 -36.696 1.00 80.81 82 ASP A C 1
ATOM 623 O O . ASP A 1 82 ? 18.167 -29.539 -35.813 1.00 80.81 82 ASP A O 1
ATOM 627 N N . PRO A 1 83 ? 18.295 -29.014 -37.996 1.00 74.31 83 PRO A N 1
ATOM 628 C CA . PRO A 1 83 ? 17.582 -30.205 -38.449 1.00 74.31 83 PRO A CA 1
ATOM 629 C C . PRO A 1 83 ? 18.377 -31.510 -38.281 1.00 74.31 83 PRO A C 1
ATOM 631 O O . PRO A 1 83 ? 17.829 -32.570 -38.564 1.00 74.31 83 PRO A O 1
ATOM 634 N N . SER A 1 84 ? 19.647 -31.469 -37.857 1.00 75.69 84 SER A N 1
ATOM 635 C CA . SER A 1 84 ? 20.463 -32.672 -37.623 1.00 75.69 84 SER A CA 1
ATOM 636 C C . SER A 1 84 ? 20.235 -33.332 -36.256 1.00 75.69 84 SER A C 1
ATOM 638 O O . SER A 1 84 ? 20.770 -34.409 -35.995 1.00 75.69 84 SER A O 1
ATOM 64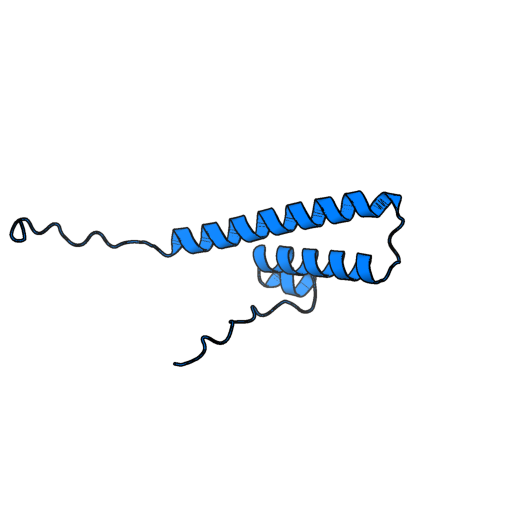0 N N . MET A 1 85 ? 19.426 -32.704 -35.398 1.00 72.12 85 MET A N 1
ATOM 641 C CA . MET A 1 85 ? 19.092 -33.161 -34.043 1.00 72.12 85 MET A CA 1
ATOM 642 C C . MET A 1 85 ? 17.755 -33.936 -33.967 1.00 72.12 85 MET A C 1
ATOM 644 O O . MET A 1 85 ? 17.269 -34.198 -32.865 1.00 72.12 85 MET A O 1
ATOM 648 N N . ILE A 1 86 ? 17.161 -34.293 -35.116 1.00 63.03 86 ILE A N 1
ATOM 649 C CA . ILE A 1 86 ? 15.927 -35.095 -35.264 1.00 63.03 86 ILE A CA 1
ATOM 650 C C . ILE A 1 86 ? 16.274 -36.423 -35.939 1.00 63.03 86 ILE A C 1
ATOM 652 O O . ILE A 1 86 ? 15.771 -37.470 -35.470 1.00 63.03 86 ILE A O 1
#

Sequence (86 aa):
MEADEPVVPDVPGSLVEAAEMGRREFLVRARLHIASVIDAGVVPAHALGRLIAEMERLDSEVRRYDDAELDEGEVVGDAPFDPSMI

Secondary structure (DSSP, 8-state):
------------SSHHHHHHH-HHHHHHHHHHHHHHHHHTT-S-HHHHHHHHHHHHHHHHHHHHHHHHHHHTT---------GGG-

Organism: NCBI:txid453304

Nearest PDB structures (foldseek):
  7phb-assembly1_N  TM=3.746E-01  e=6.896E+00  Mycoplasmoides pneumoniae M129

pLDDT: mean 82.86, std 15.7, range [49.25, 97.31]

Foldseek 3Di:
DPDPDPPPDPQDPDLVRQVVVDPLSNLVNVLVVLVVVVVVVPDDPVCVVVSVVSSVVSVVVNVVVVVVVVVVPDPPPPDPDDPVVD